Protein AF-A0A0E9XT61-F1 (afdb_monomer_lite)

Foldseek 3Di:
DFQPVPDDLQCPDDRDFDWDDDPNDTDTDDPPPDPDPDPPLVSQLSSVCSVVVVVVLADDVVNCVVPVVRDNVCVVSVVSSVVSD

Sequence (85 aa):
MVDNSRFTMECCEPILAIFEHHENKWKCRDTTVDCCEDWLEAQKITAALLESRSYENLIDFDNHLDDLRNDWTNPEINKSVLHLC

Radius of gyration: 15.76 Å; chains: 1; bounding box: 41×27×39 Å

Structure (mmCIF, N/CA/C/O backbone):
data_AF-A0A0E9XT61-F1
#
_entry.id   AF-A0A0E9XT61-F1
#
loop_
_atom_site.group_PDB
_atom_site.id
_atom_site.type_symbol
_atom_site.label_atom_id
_atom_site.label_alt_id
_atom_site.label_comp_id
_atom_site.label_asym_id
_atom_site.label_entity_id
_atom_site.label_seq_id
_atom_site.pdbx_PDB_ins_code
_atom_site.Cartn_x
_atom_site.Cartn_y
_atom_site.Cartn_z
_atom_site.occupancy
_atom_site.B_iso_or_equiv
_atom_site.auth_seq_id
_atom_site.auth_comp_id
_atom_site.auth_asym_id
_atom_site.auth_atom_id
_atom_site.pdbx_PDB_model_num
ATOM 1 N N . MET A 1 1 ? 7.069 -4.651 -8.061 1.00 90.12 1 MET A N 1
ATOM 2 C CA . MET A 1 1 ? 6.146 -5.800 -7.967 1.00 90.12 1 MET A CA 1
ATOM 3 C C . MET A 1 1 ? 6.184 -6.327 -6.550 1.00 90.12 1 MET A C 1
ATOM 5 O O . MET A 1 1 ? 7.262 -6.353 -5.973 1.00 90.12 1 MET A O 1
ATOM 9 N N . VAL A 1 2 ? 5.031 -6.704 -6.007 1.00 91.06 2 VAL A N 1
ATOM 10 C CA . VAL A 1 2 ? 4.917 -7.300 -4.670 1.00 91.06 2 VAL A CA 1
ATOM 11 C C . VAL A 1 2 ? 4.935 -8.822 -4.816 1.00 91.06 2 VAL A C 1
ATOM 13 O O . VAL A 1 2 ? 4.199 -9.362 -5.643 1.00 91.06 2 VAL A O 1
ATOM 16 N N . ASP A 1 3 ? 5.776 -9.509 -4.048 1.00 90.75 3 ASP A N 1
ATOM 17 C CA . ASP A 1 3 ? 5.776 -10.967 -3.945 1.00 90.75 3 ASP A CA 1
ATOM 18 C C . ASP A 1 3 ? 4.784 -11.420 -2.869 1.00 90.75 3 ASP A C 1
ATOM 20 O O . ASP A 1 3 ? 5.117 -11.598 -1.697 1.00 90.75 3 ASP A O 1
ATOM 24 N N . ASN A 1 4 ? 3.536 -11.616 -3.289 1.00 91.31 4 ASN A N 1
ATOM 25 C CA . ASN A 1 4 ? 2.448 -12.008 -2.394 1.00 91.31 4 ASN A CA 1
ATOM 26 C C . ASN A 1 4 ? 2.656 -13.392 -1.754 1.00 91.31 4 ASN A C 1
ATOM 28 O O . ASN A 1 4 ? 1.993 -13.697 -0.767 1.00 91.31 4 ASN A O 1
ATOM 32 N N . SER A 1 5 ? 3.557 -14.234 -2.281 1.00 91.62 5 SER A N 1
ATOM 33 C CA . SER A 1 5 ? 3.842 -15.553 -1.695 1.00 91.62 5 SER A CA 1
ATOM 34 C C . SER A 1 5 ? 4.641 -15.472 -0.391 1.00 91.62 5 SER A C 1
ATOM 36 O O . SER A 1 5 ? 4.625 -16.415 0.398 1.00 91.62 5 SER A O 1
ATOM 38 N N . ARG A 1 6 ? 5.304 -14.334 -0.154 1.00 88.69 6 ARG A N 1
ATOM 39 C CA . ARG A 1 6 ? 6.124 -14.048 1.032 1.00 88.69 6 ARG A CA 1
ATOM 40 C C . ARG A 1 6 ? 5.447 -13.083 2.007 1.00 88.69 6 ARG A C 1
ATOM 42 O O . ARG A 1 6 ? 6.024 -12.748 3.036 1.00 88.69 6 ARG A O 1
ATOM 49 N N . PHE A 1 7 ? 4.238 -12.615 1.695 1.00 89.25 7 PHE A N 1
ATOM 50 C CA . PHE A 1 7 ? 3.515 -11.689 2.560 1.00 89.25 7 PHE A CA 1
ATOM 51 C C . PHE A 1 7 ? 3.098 -12.369 3.870 1.00 89.25 7 PHE A C 1
ATOM 53 O O . PHE A 1 7 ? 2.457 -13.421 3.869 1.00 89.25 7 PHE A O 1
ATOM 60 N N . THR A 1 8 ? 3.431 -11.737 4.994 1.00 91.00 8 THR A N 1
ATOM 61 C CA . THR A 1 8 ? 3.041 -12.161 6.341 1.00 91.00 8 THR A CA 1
ATOM 62 C C . THR A 1 8 ? 2.523 -10.966 7.136 1.00 91.00 8 THR A C 1
ATOM 64 O O . THR A 1 8 ? 2.863 -9.821 6.842 1.00 91.00 8 THR A O 1
ATOM 67 N N . MET A 1 9 ? 1.731 -11.223 8.182 1.00 88.38 9 MET A N 1
ATOM 68 C CA . MET A 1 9 ? 1.211 -10.162 9.063 1.00 88.38 9 MET A CA 1
ATOM 69 C C . MET A 1 9 ? 2.323 -9.369 9.764 1.00 88.38 9 MET A C 1
ATOM 71 O O . MET A 1 9 ? 2.156 -8.192 10.054 1.00 88.38 9 MET A O 1
ATOM 75 N N . GLU A 1 10 ? 3.463 -10.012 10.008 1.00 88.06 10 GLU A N 1
ATOM 76 C CA . GLU A 1 10 ? 4.629 -9.429 10.683 1.00 88.06 10 GLU A CA 1
ATOM 77 C C . GLU A 1 10 ? 5.571 -8.688 9.717 1.00 88.06 10 GLU A C 1
ATOM 79 O O . GLU A 1 10 ? 6.504 -8.018 10.162 1.00 88.06 10 GLU A O 1
ATOM 84 N N . CYS A 1 11 ? 5.347 -8.816 8.400 1.00 82.50 11 CYS A N 1
ATOM 85 C CA . CYS A 1 11 ? 6.157 -8.198 7.346 1.00 82.50 11 CYS A CA 1
ATOM 86 C C . CYS A 1 11 ? 7.671 -8.405 7.549 1.00 82.50 11 CYS A C 1
ATOM 88 O O . CYS A 1 11 ? 8.445 -7.462 7.452 1.00 82.50 11 CYS A O 1
ATOM 90 N N . CYS A 1 12 ? 8.099 -9.633 7.863 1.00 83.88 12 CYS A N 1
ATOM 91 C CA . CYS A 1 12 ? 9.460 -9.927 8.343 1.00 83.88 12 CYS A CA 1
ATOM 92 C C . CYS A 1 12 ? 10.596 -9.552 7.382 1.00 83.88 12 CYS A C 1
ATOM 94 O O . CYS A 1 12 ? 11.735 -9.381 7.811 1.00 83.88 12 CYS A O 1
ATOM 96 N N . GLU A 1 13 ? 10.308 -9.470 6.088 1.00 85.00 13 GLU A N 1
ATOM 97 C CA . GLU A 1 13 ? 11.295 -9.215 5.048 1.00 85.00 13 GLU A CA 1
ATOM 98 C C . GLU A 1 13 ? 10.707 -8.352 3.924 1.00 85.00 13 GLU A C 1
ATOM 100 O O . GLU A 1 13 ? 9.498 -8.402 3.675 1.00 85.00 13 GLU A O 1
ATOM 105 N N . PRO A 1 14 ? 11.542 -7.583 3.202 1.00 86.56 14 PRO A N 1
ATOM 106 C CA . PRO A 1 14 ? 11.091 -6.868 2.022 1.00 86.56 14 PRO A CA 1
ATOM 107 C C . PRO A 1 14 ? 10.588 -7.842 0.952 1.00 86.56 14 PRO A C 1
ATOM 109 O O . PRO A 1 14 ? 11.319 -8.711 0.466 1.00 86.56 14 PRO A O 1
ATOM 112 N N . ILE A 1 15 ? 9.336 -7.653 0.539 1.00 89.00 15 ILE A N 1
ATOM 113 C CA . ILE A 1 15 ? 8.674 -8.443 -0.512 1.00 89.00 15 ILE A CA 1
ATOM 114 C C . ILE A 1 15 ? 8.545 -7.670 -1.832 1.00 89.00 15 ILE A C 1
ATOM 116 O O . ILE A 1 15 ? 7.730 -8.007 -2.689 1.00 89.00 15 ILE A O 1
ATOM 120 N N . LEU A 1 16 ? 9.320 -6.594 -1.998 1.00 88.69 16 LEU A N 1
ATOM 121 C CA . LEU A 1 16 ? 9.264 -5.722 -3.167 1.00 88.69 16 LEU A CA 1
ATOM 122 C C . LEU A 1 16 ? 10.398 -6.035 -4.143 1.00 88.69 16 LEU A C 1
ATOM 124 O O . LEU A 1 16 ? 11.572 -5.949 -3.803 1.00 88.69 16 LEU A O 1
ATOM 128 N N . ALA A 1 17 ? 10.037 -6.313 -5.392 1.00 89.56 17 ALA A N 1
ATOM 129 C CA . ALA A 1 17 ? 10.953 -6.296 -6.526 1.00 89.56 17 ALA A CA 1
ATOM 130 C C . ALA A 1 17 ? 10.815 -4.959 -7.268 1.00 89.56 17 ALA A C 1
ATOM 132 O O . ALA A 1 17 ? 9.754 -4.658 -7.831 1.00 89.56 17 ALA A O 1
ATOM 133 N N . ILE A 1 18 ? 11.869 -4.144 -7.266 1.00 90.44 18 ILE A N 1
ATOM 134 C CA . ILE A 1 18 ? 11.891 -2.849 -7.956 1.00 90.44 18 ILE A CA 1
ATOM 135 C C . ILE A 1 18 ? 12.349 -3.061 -9.397 1.00 90.44 18 ILE A C 1
ATOM 137 O O . ILE A 1 18 ? 13.311 -3.778 -9.645 1.00 90.44 18 ILE A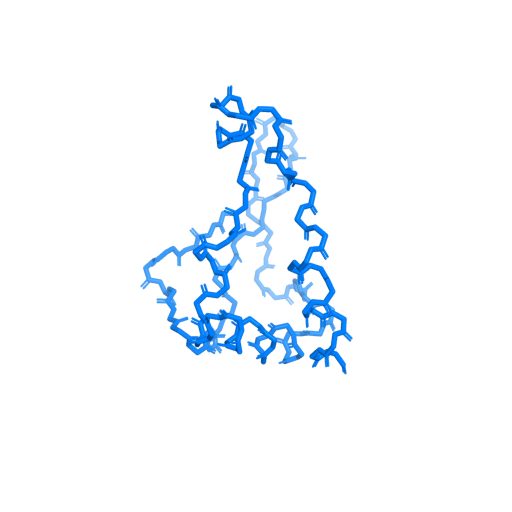 O 1
ATOM 141 N N . PHE A 1 19 ? 11.671 -2.427 -10.352 1.00 92.44 19 PHE A N 1
ATOM 142 C CA . PHE A 1 19 ? 12.044 -2.475 -11.762 1.00 92.44 19 PHE A CA 1
ATOM 143 C C . PHE A 1 19 ? 12.325 -1.072 -12.278 1.00 92.44 19 PHE A C 1
ATOM 145 O O . PHE A 1 19 ? 11.572 -0.139 -12.007 1.00 92.44 19 PHE A O 1
ATOM 152 N N . GLU A 1 20 ? 13.382 -0.946 -13.067 1.00 93.06 20 GLU A N 1
ATOM 153 C CA . GLU A 1 20 ? 13.729 0.274 -13.781 1.00 93.06 20 GLU A CA 1
ATOM 154 C C . GLU A 1 20 ? 13.484 0.089 -15.273 1.00 93.06 20 GLU A C 1
ATOM 156 O O . GLU A 1 20 ? 13.732 -0.982 -15.837 1.00 93.06 20 GLU A O 1
ATOM 161 N N . HIS A 1 21 ? 12.997 1.139 -15.927 1.00 94.69 21 HIS A N 1
ATOM 162 C CA . HIS A 1 21 ? 12.767 1.119 -17.361 1.00 94.69 21 HIS A CA 1
ATOM 163 C C . HIS A 1 21 ? 14.003 1.627 -18.112 1.00 94.69 21 HIS A C 1
AT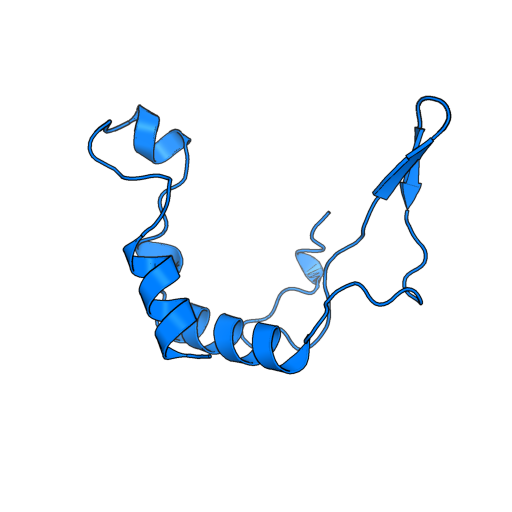OM 165 O O . HIS A 1 21 ? 14.370 2.796 -17.999 1.00 94.69 21 HIS A O 1
ATOM 171 N N . HIS A 1 22 ? 14.624 0.760 -18.912 1.00 93.75 22 HIS A N 1
ATOM 172 C CA . HIS A 1 22 ? 15.782 1.084 -19.744 1.00 93.75 22 HIS A CA 1
ATOM 173 C C . HIS A 1 22 ? 15.641 0.418 -21.116 1.00 93.75 22 HIS A C 1
ATOM 175 O O . HIS A 1 22 ? 15.371 -0.780 -21.194 1.00 93.75 22 HIS A O 1
ATOM 181 N N . GLU A 1 23 ? 15.840 1.177 -22.199 1.00 93.75 23 GLU A N 1
ATOM 182 C CA . GLU A 1 23 ? 15.784 0.670 -23.587 1.00 93.75 23 GLU A CA 1
ATOM 183 C C . GLU A 1 23 ? 14.500 -0.124 -23.905 1.00 93.75 23 GLU A C 1
ATOM 185 O O . GLU A 1 23 ? 14.551 -1.234 -24.438 1.00 93.75 23 GLU A O 1
ATOM 190 N N . ASN A 1 24 ? 13.332 0.434 -23.568 1.00 94.19 24 ASN A N 1
ATOM 191 C CA . ASN A 1 24 ? 12.020 -0.198 -23.781 1.00 94.19 24 ASN A CA 1
ATOM 192 C C . ASN A 1 24 ? 11.835 -1.549 -23.064 1.00 94.19 24 ASN A C 1
ATOM 194 O O . ASN A 1 24 ? 11.032 -2.381 -23.492 1.00 94.19 24 ASN A O 1
ATOM 198 N N . LYS A 1 25 ? 12.584 -1.793 -21.983 1.00 95.94 25 LYS A N 1
ATOM 199 C CA . LYS A 1 25 ? 12.453 -2.987 -21.145 1.00 95.94 25 LYS A CA 1
ATOM 200 C C . LYS A 1 25 ? 12.460 -2.610 -19.670 1.00 95.94 25 LYS A C 1
ATOM 202 O O . LYS A 1 25 ? 13.218 -1.744 -19.244 1.00 95.94 25 LYS A O 1
ATOM 207 N N . TRP A 1 26 ? 11.658 -3.321 -18.887 1.00 96.19 26 TRP A N 1
ATOM 208 C CA . TRP A 1 26 ? 11.738 -3.303 -17.430 1.00 96.19 26 TRP A CA 1
ATOM 209 C C . TRP A 1 26 ? 12.829 -4.278 -16.984 1.00 96.19 26 TRP A C 1
ATOM 211 O O . TRP A 1 26 ? 12.762 -5.467 -17.298 1.00 96.19 26 TRP A O 1
ATOM 221 N N . LYS A 1 27 ? 13.846 -3.783 -16.282 1.00 93.06 27 LYS A N 1
ATOM 222 C CA . LYS A 1 27 ? 14.921 -4.590 -15.692 1.00 93.06 27 LYS A CA 1
ATOM 223 C C . LYS A 1 27 ? 14.760 -4.569 -14.177 1.00 93.06 27 LYS A C 1
ATOM 225 O O . LYS A 1 27 ? 14.543 -3.504 -13.606 1.00 93.06 27 LYS A O 1
ATOM 230 N N . CYS A 1 28 ? 14.833 -5.734 -13.535 1.00 90.38 28 CYS A N 1
ATOM 231 C CA . CYS A 1 28 ? 14.804 -5.804 -12.076 1.00 90.38 28 CYS A CA 1
ATOM 232 C C . CYS A 1 28 ? 16.068 -5.137 -11.528 1.00 90.38 28 CYS A C 1
ATOM 234 O O . CYS A 1 28 ? 17.173 -5.461 -11.969 1.00 90.38 28 CYS A O 1
ATOM 236 N N . ARG A 1 29 ? 15.894 -4.204 -10.595 1.00 87.50 29 ARG A N 1
ATOM 237 C CA . ARG A 1 29 ? 16.985 -3.621 -9.821 1.00 87.50 29 ARG A CA 1
ATOM 238 C C . ARG A 1 29 ? 17.573 -4.705 -8.914 1.00 87.50 29 ARG A C 1
ATOM 240 O O . ARG A 1 29 ? 16.858 -5.609 -8.478 1.00 87.50 29 ARG A O 1
ATOM 247 N N . ASP A 1 30 ? 18.875 -4.618 -8.665 1.00 79.38 30 ASP A N 1
ATOM 248 C CA . ASP A 1 30 ? 19.576 -5.514 -7.749 1.00 79.38 30 ASP A CA 1
ATOM 249 C C . ASP A 1 30 ? 19.026 -5.360 -6.319 1.00 79.38 30 ASP A C 1
ATOM 251 O O . ASP A 1 30 ? 18.835 -4.243 -5.835 1.00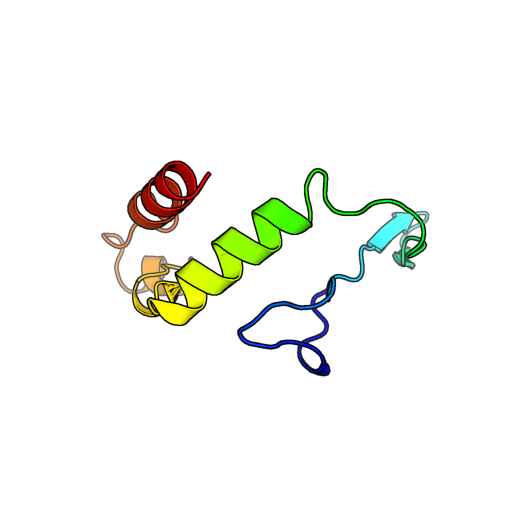 79.38 30 ASP A O 1
ATOM 255 N N . THR A 1 31 ? 18.777 -6.485 -5.648 1.00 69.81 31 THR A N 1
ATOM 256 C CA . THR A 1 31 ? 18.267 -6.556 -4.269 1.00 69.81 31 THR A CA 1
ATOM 257 C C . THR A 1 31 ? 19.267 -6.060 -3.224 1.00 69.81 31 THR A C 1
ATOM 259 O O . THR A 1 31 ? 18.902 -5.892 -2.067 1.00 69.81 31 THR A O 1
ATOM 262 N N . THR A 1 32 ? 20.532 -5.859 -3.605 1.00 66.50 32 THR A N 1
ATOM 263 C CA . THR A 1 32 ? 21.581 -5.301 -2.735 1.00 66.50 32 THR A CA 1
ATOM 264 C C . THR A 1 32 ? 21.498 -3.783 -2.569 1.00 66.50 32 THR A C 1
ATOM 266 O O . THR A 1 32 ? 22.155 -3.231 -1.686 1.00 66.50 32 THR A O 1
ATOM 269 N N . VAL A 1 33 ? 20.702 -3.098 -3.396 1.00 67.50 33 VAL A N 1
ATOM 270 C CA . VAL A 1 33 ? 20.435 -1.665 -3.249 1.00 67.50 33 VAL A CA 1
ATOM 271 C C . VAL A 1 33 ? 19.367 -1.480 -2.184 1.00 67.50 33 VAL A C 1
ATOM 273 O O . VAL A 1 33 ? 18.298 -2.083 -2.277 1.00 67.50 33 VAL A O 1
ATOM 276 N N . ASP A 1 34 ? 19.646 -0.630 -1.198 1.00 69.44 34 ASP A N 1
ATOM 277 C CA . ASP A 1 34 ? 18.684 -0.343 -0.143 1.00 69.44 34 ASP A CA 1
ATOM 278 C C . ASP A 1 34 ? 17.395 0.237 -0.744 1.00 69.44 34 ASP A C 1
ATOM 280 O O . ASP A 1 34 ? 17.406 1.229 -1.480 1.00 69.44 34 ASP A O 1
ATOM 284 N N . CYS A 1 35 ? 16.290 -0.465 -0.516 1.00 74.69 35 CYS A N 1
ATOM 285 C CA . CYS A 1 35 ? 14.998 -0.177 -1.133 1.00 74.69 35 CYS A CA 1
ATOM 286 C C . CYS A 1 35 ? 14.081 0.622 -0.202 1.00 74.69 35 CYS A C 1
ATOM 288 O O . CYS A 1 35 ? 13.029 1.082 -0.648 1.00 74.69 35 CYS A O 1
ATOM 290 N N . CYS A 1 36 ? 14.445 0.755 1.076 1.00 81.56 36 CYS A N 1
ATOM 291 C CA . CYS A 1 36 ? 13.621 1.379 2.098 1.00 81.56 36 CYS A CA 1
ATOM 292 C C . CYS A 1 36 ? 14.512 2.170 3.057 1.00 81.56 36 CYS A C 1
ATOM 294 O O . CYS A 1 36 ? 15.378 1.593 3.697 1.00 81.56 36 CYS A O 1
ATOM 296 N N . GLU A 1 37 ? 14.285 3.481 3.150 1.00 84.44 37 GLU A N 1
ATOM 297 C CA . GLU A 1 37 ? 15.102 4.388 3.970 1.00 84.44 37 GLU A CA 1
ATOM 298 C C . GLU A 1 37 ? 15.148 3.975 5.451 1.00 84.44 37 GLU A C 1
ATOM 300 O O . GLU A 1 37 ? 16.218 3.998 6.054 1.00 84.44 37 GLU A O 1
ATOM 305 N N . ASP A 1 38 ? 14.013 3.532 6.005 1.00 90.25 38 ASP A N 1
ATOM 306 C CA . ASP A 1 38 ? 13.937 2.906 7.327 1.00 90.25 38 ASP A CA 1
ATOM 307 C C . ASP A 1 38 ? 13.005 1.688 7.294 1.00 90.25 38 ASP A C 1
ATOM 309 O O . ASP A 1 38 ? 11.800 1.758 7.554 1.00 90.25 38 ASP A O 1
ATOM 313 N N . TRP A 1 39 ? 13.580 0.542 6.924 1.00 89.81 39 TRP A N 1
ATOM 314 C CA . TRP A 1 39 ? 12.844 -0.718 6.848 1.00 89.81 39 TRP A CA 1
ATOM 315 C C . TRP A 1 39 ? 12.222 -1.126 8.188 1.00 89.81 39 TRP A C 1
ATOM 317 O O . TRP A 1 39 ? 11.107 -1.647 8.210 1.00 89.81 39 TRP A O 1
ATOM 327 N N . LEU A 1 40 ? 12.923 -0.907 9.302 1.00 91.50 40 LEU A N 1
ATOM 328 C CA . LEU A 1 40 ? 12.476 -1.392 10.605 1.00 91.50 40 LEU A CA 1
ATOM 329 C C . LEU A 1 40 ? 11.269 -0.588 11.107 1.00 91.50 40 LEU A C 1
ATOM 331 O O . LEU A 1 40 ? 10.306 -1.172 11.611 1.00 91.50 40 LEU A O 1
ATOM 335 N N . GLU A 1 41 ? 11.298 0.732 10.922 1.00 94.12 41 GLU A N 1
ATOM 336 C CA . GLU A 1 41 ? 10.168 1.626 11.187 1.00 94.12 41 GLU A CA 1
ATOM 337 C C . GLU A 1 41 ? 8.966 1.250 10.306 1.00 94.12 41 GLU A C 1
ATOM 339 O O . GLU A 1 41 ? 7.869 0.985 10.810 1.00 94.12 41 GLU A O 1
ATOM 344 N N . ALA A 1 42 ? 9.183 1.131 8.990 1.00 92.81 42 ALA A N 1
ATOM 345 C CA . ALA A 1 42 ? 8.132 0.782 8.037 1.00 92.81 42 ALA A CA 1
ATOM 346 C C . ALA A 1 42 ? 7.492 -0.581 8.352 1.00 92.81 42 ALA A C 1
ATOM 348 O O . ALA A 1 42 ? 6.264 -0.710 8.316 1.00 92.81 42 ALA A O 1
ATOM 349 N N . GLN A 1 43 ? 8.298 -1.585 8.714 1.00 93.25 43 GLN A N 1
ATOM 350 C CA . GLN A 1 43 ? 7.827 -2.904 9.135 1.00 93.25 43 GLN A CA 1
ATOM 351 C C . GLN A 1 43 ? 6.935 -2.805 10.378 1.00 93.25 43 GLN A C 1
ATOM 353 O O . GLN A 1 43 ? 5.822 -3.336 10.382 1.00 93.25 43 GLN A O 1
ATOM 358 N N . LYS A 1 44 ? 7.402 -2.119 11.428 1.00 94.69 44 LYS A N 1
ATOM 359 C CA . LYS A 1 44 ? 6.680 -1.978 12.700 1.00 94.69 44 LYS A CA 1
ATOM 360 C C . LYS A 1 44 ? 5.327 -1.290 12.509 1.00 94.69 44 LYS A C 1
ATOM 362 O O . LYS A 1 44 ? 4.319 -1.770 13.029 1.00 94.69 44 LYS A O 1
ATOM 367 N N . ILE A 1 45 ? 5.293 -0.194 11.749 1.00 95.81 45 ILE A N 1
ATOM 368 C CA . ILE A 1 45 ? 4.056 0.543 11.457 1.00 95.81 45 ILE A CA 1
ATOM 369 C C . ILE A 1 45 ? 3.100 -0.330 10.640 1.00 95.81 45 ILE A C 1
ATOM 371 O O . ILE A 1 45 ? 1.920 -0.435 10.976 1.00 95.81 45 ILE A O 1
ATOM 375 N N . THR A 1 46 ? 3.605 -1.001 9.600 1.00 94.56 46 THR A N 1
ATOM 376 C CA . THR A 1 46 ? 2.790 -1.880 8.749 1.00 94.56 46 THR A CA 1
ATOM 377 C C . THR A 1 46 ? 2.161 -3.010 9.563 1.00 94.56 46 THR A C 1
ATOM 379 O O . THR A 1 46 ? 0.957 -3.238 9.453 1.00 94.56 46 THR A O 1
ATOM 382 N N . ALA A 1 47 ? 2.931 -3.669 10.434 1.00 94.88 47 ALA A N 1
ATOM 383 C CA . ALA A 1 47 ? 2.425 -4.726 11.307 1.00 94.88 47 ALA A CA 1
ATOM 384 C C . ALA A 1 47 ? 1.303 -4.221 12.235 1.00 94.88 47 ALA A C 1
ATOM 386 O O . ALA A 1 47 ? 0.257 -4.862 12.337 1.00 94.88 47 ALA A O 1
ATOM 387 N N . ALA A 1 48 ? 1.463 -3.039 12.843 1.00 95.94 48 ALA A N 1
ATOM 388 C CA . ALA A 1 48 ? 0.436 -2.437 13.699 1.00 95.94 48 ALA A CA 1
ATOM 389 C C . ALA A 1 48 ? -0.857 -2.085 12.928 1.00 95.94 48 ALA A C 1
ATOM 391 O O . ALA A 1 48 ? -1.973 -2.296 13.419 1.00 95.94 48 ALA A O 1
ATOM 392 N N . LEU A 1 49 ? -0.737 -1.580 11.696 1.00 96.50 49 LEU A N 1
ATOM 393 C CA . LEU A 1 49 ? -1.889 -1.289 10.833 1.00 96.50 49 LEU A CA 1
ATOM 394 C C . LEU A 1 49 ? -2.607 -2.564 10.365 1.00 96.50 49 LEU A C 1
ATOM 396 O O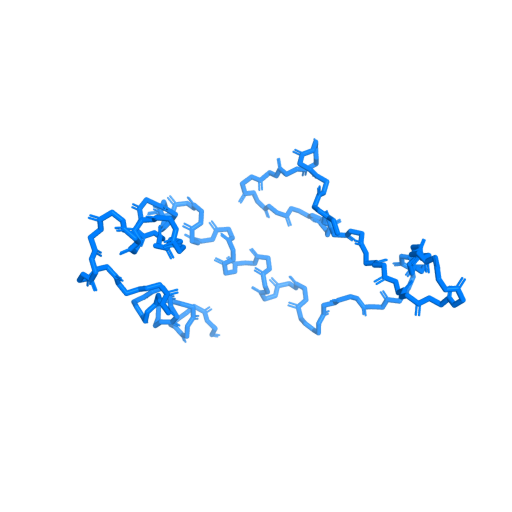 . LEU A 1 49 ? -3.836 -2.580 10.265 1.00 96.50 49 LEU A O 1
ATOM 400 N N . LEU A 1 50 ? -1.863 -3.643 10.113 1.00 95.62 50 LEU A N 1
ATOM 401 C CA . LEU A 1 50 ? -2.423 -4.950 9.772 1.00 95.62 50 LEU A CA 1
ATOM 402 C C . LEU A 1 50 ? -3.139 -5.594 10.966 1.00 95.62 50 LEU A C 1
ATOM 404 O O . LEU A 1 50 ? -4.253 -6.094 10.806 1.00 95.62 50 LEU A O 1
ATOM 408 N N . GLU A 1 51 ? -2.542 -5.549 12.160 1.00 95.25 51 GLU A N 1
ATOM 409 C CA . GLU A 1 51 ? -3.138 -6.078 13.394 1.00 95.25 51 GLU A CA 1
ATOM 410 C C . GLU A 1 51 ? -4.448 -5.358 13.743 1.00 95.25 51 GLU A C 1
ATOM 412 O O . GLU A 1 51 ? -5.455 -6.000 14.046 1.00 95.25 51 GLU A O 1
ATOM 417 N N . SER A 1 52 ? -4.469 -4.030 13.608 1.00 95.25 52 SER A N 1
ATOM 418 C CA . SER A 1 52 ? -5.668 -3.201 13.804 1.00 95.25 52 SER A CA 1
ATOM 419 C C . SER A 1 52 ? -6.694 -3.297 12.670 1.00 95.25 52 SER A C 1
ATOM 421 O O . SER A 1 52 ? -7.750 -2.672 12.756 1.00 95.25 52 SER A O 1
ATOM 423 N N . ARG A 1 53 ? -6.403 -4.070 11.615 1.00 96.44 53 ARG A N 1
ATOM 424 C CA . ARG A 1 53 ? -7.236 -4.210 10.411 1.00 96.44 53 ARG A CA 1
ATOM 425 C C . ARG A 1 53 ? -7.570 -2.882 9.740 1.00 96.44 53 ARG A C 1
ATOM 427 O O . ARG A 1 53 ? -8.643 -2.707 9.171 1.00 96.44 53 ARG A O 1
ATOM 434 N N . SER A 1 54 ? -6.620 -1.953 9.744 1.00 96.81 54 SER A N 1
ATOM 435 C CA . SER A 1 54 ? -6.787 -0.641 9.110 1.00 96.81 54 SER A CA 1
ATOM 436 C C . SER A 1 54 ? -7.104 -0.741 7.607 1.00 96.81 54 SER A C 1
ATOM 438 O O . SER A 1 54 ? -7.711 0.171 7.052 1.00 96.81 54 SER A O 1
ATOM 440 N N . TYR A 1 55 ? -6.771 -1.868 6.964 1.00 95.56 55 TYR A N 1
ATOM 441 C CA . TYR A 1 55 ? -7.131 -2.165 5.574 1.00 95.56 55 TYR A CA 1
ATOM 442 C C . TYR A 1 55 ? -8.646 -2.253 5.319 1.00 95.56 55 TYR A C 1
ATOM 444 O O . TYR A 1 55 ? -9.057 -2.063 4.182 1.00 95.56 55 TYR A O 1
ATOM 452 N N . GLU A 1 56 ? -9.484 -2.497 6.334 1.00 96.56 56 GLU A N 1
ATOM 453 C CA . GLU A 1 56 ? -10.952 -2.483 6.184 1.00 96.56 56 GLU A CA 1
ATOM 454 C C . GLU A 1 56 ? -11.496 -1.073 5.881 1.00 96.56 56 GLU A C 1
ATOM 456 O O . GLU A 1 56 ? -12.594 -0.941 5.348 1.00 96.56 56 GLU A O 1
ATOM 461 N N . ASN A 1 57 ? -10.723 -0.026 6.198 1.00 95.62 57 ASN A N 1
ATOM 462 C CA . ASN A 1 57 ? -11.071 1.377 5.955 1.00 95.62 57 ASN A CA 1
ATOM 463 C C . ASN A 1 57 ? -10.247 2.014 4.824 1.00 95.62 57 ASN A C 1
ATOM 465 O O . ASN A 1 57 ? -10.353 3.220 4.601 1.00 95.62 57 ASN A O 1
ATOM 469 N N . LEU A 1 58 ? -9.388 1.241 4.153 1.00 97.88 58 LEU A N 1
ATOM 470 C CA . LEU A 1 58 ? -8.571 1.741 3.054 1.00 97.88 58 LEU A CA 1
ATOM 471 C C . LEU A 1 58 ? -9.452 1.922 1.815 1.00 97.88 58 LEU A C 1
ATOM 473 O O . LEU A 1 58 ? -10.086 0.975 1.360 1.00 97.88 58 LEU A O 1
ATOM 477 N N . ILE A 1 59 ? -9.467 3.135 1.274 1.00 98.31 59 ILE A N 1
ATOM 478 C CA . ILE A 1 59 ? -10.232 3.499 0.087 1.00 98.31 59 ILE A CA 1
ATOM 479 C C . ILE A 1 59 ? -9.301 3.502 -1.118 1.00 98.31 59 ILE A C 1
ATOM 481 O O . ILE A 1 59 ? -8.362 4.301 -1.183 1.00 98.31 59 ILE A O 1
ATOM 485 N N . ASP A 1 60 ? -9.576 2.638 -2.090 1.00 98.06 60 ASP A N 1
ATOM 486 C CA . ASP A 1 60 ? -8.948 2.715 -3.405 1.00 98.06 60 ASP A CA 1
ATOM 487 C C . ASP A 1 60 ? -9.769 3.574 -4.385 1.00 98.06 60 ASP A C 1
ATOM 489 O O . ASP A 1 60 ? -10.798 4.170 -4.049 1.00 98.06 60 ASP A O 1
ATOM 493 N N . PHE A 1 61 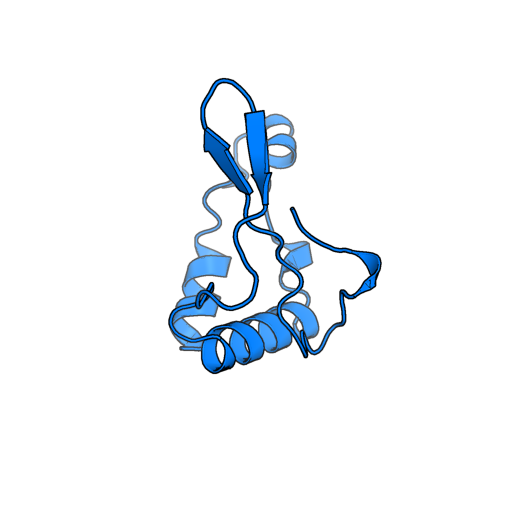? -9.280 3.687 -5.621 1.00 98.38 61 PHE A N 1
ATOM 494 C CA . PHE A 1 61 ? -9.960 4.496 -6.627 1.00 98.38 61 PHE A CA 1
ATOM 495 C C . PHE A 1 61 ? -11.256 3.844 -7.127 1.00 98.38 61 PHE A C 1
ATOM 497 O O . PHE A 1 61 ? -12.178 4.566 -7.492 1.00 98.38 61 PHE A O 1
ATOM 504 N N . ASP A 1 62 ? -11.369 2.514 -7.095 1.00 98.31 62 ASP A N 1
ATOM 505 C CA . ASP A 1 62 ? -12.594 1.814 -7.493 1.00 98.31 62 ASP A CA 1
ATOM 506 C C . ASP A 1 62 ? -13.713 2.090 -6.475 1.00 98.31 62 ASP A C 1
ATOM 508 O O . ASP A 1 62 ? -14.818 2.477 -6.854 1.00 98.31 62 ASP A O 1
ATOM 512 N N . ASN A 1 63 ? -13.406 2.043 -5.174 1.00 98.00 63 ASN A N 1
ATOM 513 C CA . ASN A 1 63 ? -14.333 2.430 -4.107 1.00 98.00 63 ASN A CA 1
ATOM 514 C C . ASN A 1 63 ? -14.771 3.898 -4.212 1.00 98.00 63 ASN A C 1
ATOM 516 O O . ASN A 1 63 ? -15.907 4.233 -3.868 1.00 98.00 63 ASN A O 1
ATOM 520 N N . HIS A 1 64 ? -13.880 4.788 -4.661 1.00 98.38 64 HIS A N 1
ATOM 521 C CA . HIS A 1 64 ? -14.218 6.188 -4.925 1.00 98.38 64 HIS A CA 1
ATOM 522 C C . HIS A 1 64 ? -15.157 6.346 -6.126 1.00 98.38 64 HIS A C 1
ATOM 524 O O . HIS A 1 64 ? -16.047 7.194 -6.104 1.00 98.38 64 HIS A O 1
ATOM 530 N N . LEU A 1 65 ? -14.991 5.534 -7.173 1.00 98.38 65 LEU A N 1
ATOM 531 C CA . LEU A 1 65 ? -15.888 5.554 -8.328 1.00 98.38 65 LEU A CA 1
ATOM 532 C C . LEU A 1 65 ? -17.288 5.020 -7.988 1.00 98.38 65 LEU A C 1
ATOM 534 O O . LEU A 1 65 ? -18.266 5.522 -8.546 1.00 98.38 65 LEU A O 1
ATOM 538 N N . ASP A 1 66 ? -17.392 4.069 -7.055 1.00 98.25 66 ASP A N 1
ATOM 539 C CA . ASP A 1 66 ? -18.675 3.585 -6.528 1.00 98.25 66 ASP A CA 1
ATOM 540 C C . ASP A 1 66 ? -19.395 4.646 -5.673 1.00 98.25 66 ASP A C 1
ATOM 542 O O . ASP A 1 66 ? -20.614 4.816 -5.768 1.00 98.25 66 ASP A O 1
ATOM 546 N N . ASP A 1 67 ? -18.649 5.390 -4.849 1.00 98.31 67 ASP A N 1
ATOM 547 C CA . ASP A 1 67 ? -19.161 6.507 -4.051 1.00 98.31 67 ASP A CA 1
ATOM 548 C C . ASP A 1 67 ? -18.134 7.643 -3.967 1.00 98.31 67 ASP A C 1
ATOM 550 O O . ASP A 1 67 ? -17.152 7.571 -3.227 1.00 98.31 67 ASP A O 1
ATOM 554 N N . LEU A 1 68 ? -18.417 8.747 -4.667 1.00 97.94 68 LEU A N 1
ATOM 555 C CA . LEU A 1 68 ? -17.534 9.919 -4.762 1.00 97.94 68 LEU A CA 1
ATOM 556 C C . LEU A 1 68 ? -17.241 10.602 -3.415 1.00 97.94 68 LEU A C 1
ATOM 558 O O . LEU A 1 68 ? -16.388 11.488 -3.351 1.00 97.94 68 LEU A O 1
ATOM 562 N N . ARG A 1 69 ? -17.954 10.240 -2.341 1.00 97.94 69 ARG A N 1
ATOM 563 C CA . ARG A 1 69 ? -17.669 10.713 -0.977 1.00 97.94 69 ARG A CA 1
ATOM 564 C C . ARG A 1 69 ? -16.496 9.979 -0.330 1.00 97.94 69 ARG A C 1
ATOM 566 O O . ARG A 1 69 ? -15.943 10.500 0.635 1.00 97.94 69 ARG A O 1
ATOM 573 N N . ASN A 1 70 ? -16.133 8.796 -0.825 1.00 98.19 70 ASN A N 1
ATOM 574 C CA . ASN A 1 70 ? -14.997 8.036 -0.322 1.00 98.19 70 ASN A CA 1
ATOM 575 C C . ASN A 1 70 ? -13.698 8.749 -0.713 1.00 98.19 70 ASN A C 1
ATOM 577 O O . ASN A 1 70 ? -13.438 8.978 -1.893 1.00 98.19 70 ASN A O 1
ATOM 581 N N . ASP A 1 71 ? -12.880 9.119 0.268 1.00 98.06 71 ASP A N 1
ATOM 582 C CA . ASP A 1 71 ? -11.641 9.857 0.030 1.00 98.06 71 ASP A CA 1
ATOM 583 C C . ASP A 1 71 ? -10.470 8.901 -0.246 1.00 98.06 71 ASP A C 1
ATOM 585 O O . ASP A 1 71 ? -9.854 8.361 0.675 1.00 98.06 71 ASP A O 1
ATOM 589 N N . TRP A 1 72 ? -10.135 8.722 -1.526 1.00 98.19 72 TRP A N 1
ATOM 590 C CA . TRP A 1 72 ? -9.024 7.875 -1.980 1.00 98.19 72 TRP A CA 1
ATOM 591 C C . TRP A 1 72 ? -7.637 8.387 -1.544 1.00 98.19 72 TRP A C 1
ATOM 593 O O . TRP A 1 72 ? -6.641 7.678 -1.696 1.00 98.19 72 TRP A O 1
ATOM 603 N N . THR A 1 73 ? -7.537 9.597 -0.976 1.00 97.69 73 THR A N 1
ATOM 604 C CA . THR A 1 73 ? -6.282 10.108 -0.394 1.00 97.69 73 THR A CA 1
ATOM 605 C C . THR A 1 73 ? -5.995 9.549 1.006 1.00 97.69 73 THR A C 1
ATOM 607 O O . THR A 1 73 ? -4.878 9.697 1.506 1.00 97.69 73 THR A O 1
ATOM 610 N N . ASN A 1 74 ? -6.967 8.852 1.613 1.00 98.19 74 ASN A N 1
ATOM 611 C CA . ASN A 1 74 ? -6.840 8.114 2.874 1.00 98.19 74 ASN A CA 1
ATOM 612 C C . ASN A 1 74 ? -6.287 8.942 4.066 1.00 98.19 74 ASN A C 1
ATOM 614 O O . ASN A 1 74 ? -5.347 8.506 4.741 1.00 98.19 74 ASN A O 1
ATOM 618 N N . PRO A 1 75 ? -6.859 10.124 4.389 1.00 97.69 75 PRO A N 1
ATOM 619 C CA . PRO A 1 75 ? -6.321 11.020 5.419 1.00 97.69 75 PRO A CA 1
ATOM 620 C C . PRO A 1 75 ? -6.276 10.401 6.825 1.00 97.69 75 PRO A C 1
ATOM 622 O O . PRO A 1 75 ? -5.320 10.636 7.566 1.00 97.69 75 PRO A O 1
ATOM 625 N N . GLU A 1 76 ? -7.259 9.576 7.192 1.00 96.12 76 GLU A N 1
ATOM 626 C CA . GLU A 1 76 ? -7.285 8.917 8.506 1.00 96.12 76 GLU A CA 1
ATOM 627 C C . GLU A 1 76 ? -6.199 7.836 8.635 1.00 96.12 76 GLU A C 1
ATOM 629 O O . GLU A 1 76 ? -5.571 7.723 9.687 1.00 96.12 76 GLU A O 1
ATOM 634 N N . ILE A 1 77 ? -5.897 7.102 7.556 1.00 97.00 77 ILE A N 1
ATOM 635 C CA . ILE A 1 77 ? -4.777 6.147 7.535 1.00 97.00 77 ILE A CA 1
ATOM 636 C C . ILE A 1 77 ? -3.448 6.896 7.679 1.00 97.00 77 ILE A C 1
ATOM 638 O O . ILE A 1 77 ? -2.620 6.517 8.505 1.00 97.00 77 ILE A O 1
ATOM 642 N N . ASN A 1 78 ? -3.268 8.003 6.952 1.00 97.19 78 ASN A N 1
ATOM 643 C CA . ASN A 1 78 ? -2.059 8.830 7.044 1.00 97.19 78 ASN A CA 1
ATOM 644 C C . ASN A 1 78 ? -1.853 9.386 8.463 1.00 97.19 78 ASN A C 1
ATOM 646 O O . ASN A 1 78 ? -0.730 9.430 8.964 1.00 97.19 78 ASN A O 1
ATOM 650 N N . LYS A 1 79 ? -2.937 9.770 9.144 1.00 97.00 79 LYS A N 1
ATOM 651 C CA . LYS A 1 79 ? -2.895 10.211 10.542 1.00 97.00 79 LYS A CA 1
ATOM 652 C C . LYS A 1 79 ? -2.492 9.084 11.497 1.00 97.00 79 LYS A C 1
ATOM 654 O O . LYS A 1 79 ? -1.707 9.336 12.409 1.00 97.00 79 LYS A O 1
ATOM 659 N N . SER A 1 80 ? -2.984 7.863 11.285 1.00 96.19 80 SER A N 1
ATOM 660 C CA . SER A 1 80 ? -2.546 6.687 12.048 1.00 96.19 80 SER A CA 1
ATOM 661 C C . SER A 1 80 ? -1.065 6.384 11.828 1.00 96.19 80 SER A C 1
ATOM 663 O O . SER A 1 80 ? -0.363 6.125 12.799 1.00 96.19 80 SER A O 1
ATOM 665 N N . VAL A 1 81 ? -0.566 6.489 10.589 1.00 96.69 81 VAL A N 1
ATOM 666 C CA . VAL A 1 81 ? 0.871 6.354 10.288 1.00 96.69 81 VAL A CA 1
ATOM 667 C C . VAL A 1 81 ? 1.679 7.381 11.082 1.00 96.69 81 VAL A C 1
ATOM 669 O O . VAL A 1 81 ? 2.582 6.995 11.816 1.00 96.69 81 VAL A O 1
ATOM 672 N N . LEU A 1 82 ? 1.302 8.665 11.027 1.00 96.12 82 LEU A N 1
ATOM 673 C CA . LEU A 1 82 ? 1.984 9.726 11.779 1.00 96.12 82 LEU A CA 1
ATOM 674 C C . LEU A 1 82 ? 1.977 9.516 13.300 1.00 96.12 82 LEU A C 1
ATOM 676 O O . LEU A 1 82 ? 2.858 10.030 13.976 1.00 96.12 82 LEU A O 1
ATOM 680 N N . HIS A 1 83 ? 0.968 8.840 13.850 1.00 95.19 83 HIS A N 1
ATOM 681 C CA . HIS A 1 83 ? 0.896 8.553 15.283 1.00 95.19 83 HIS A CA 1
ATOM 682 C C . HIS A 1 83 ? 1.794 7.379 15.709 1.00 95.19 83 HIS A C 1
ATOM 684 O O . HIS A 1 83 ? 2.101 7.250 16.894 1.00 95.19 83 HIS A O 1
ATOM 690 N N . LEU A 1 84 ? 2.159 6.507 14.764 1.00 92.50 84 LEU A N 1
ATOM 691 C CA . LEU A 1 84 ? 2.955 5.302 14.999 1.00 92.50 84 LEU A CA 1
ATOM 692 C C . LEU A 1 84 ? 4.457 5.492 14.715 1.00 92.50 84 LEU A C 1
ATOM 694 O O . LEU A 1 84 ? 5.240 4.676 15.212 1.00 92.50 84 LEU A O 1
ATOM 698 N N . CYS A 1 85 ? 4.822 6.527 13.946 1.00 82.94 85 CYS A N 1
ATOM 699 C CA . CYS A 1 85 ? 6.180 7.079 13.840 1.00 82.94 85 CYS A CA 1
ATOM 700 C C . CYS A 1 85 ? 6.605 7.736 15.164 1.00 82.94 85 CYS A C 1
ATOM 702 O O . CYS A 1 85 ? 7.724 7.459 15.643 1.00 82.94 85 CYS A O 1
#

pLDDT: mean 91.98, 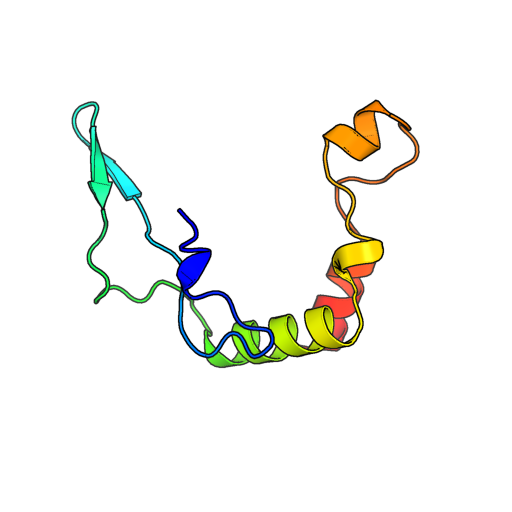std 7.19, range [66.5, 98.38]

Organism: Anguilla anguilla (NCBI:txid7936)

InterPro domains:
  IPR005366 ER membrane protein complex subunit 8/9 [PF03665] (1-77)
  IPR005366 ER membrane protein complex subunit 8/9 [PTHR12941] (1-81)

Secondary structure (DSSP, 8-state):
-B-GGG--TT--S--B--EEEETTEEEEPPTTS---TTHHHHHHHHHHHHHTTGGGG---HHHHHH-TTS-TT-HHHHHHHHHH-